Protein AF-A0A6L7MSJ6-F1 (afdb_monomer_lite)

Sequence (121 aa):
MSKCPEGAEPSFSTITRHAERRMRQRGLRDADVKLVKECGTVAPYGRVVLLDRDADREIREYKRRIQTLERLRGCVVVTDGTTVITCYRPVGKARRRTLRRKRTRDQWKRRPAKCRRDLSR

Foldseek 3Di:
DDDDDPDDPDPPPDDDPVNVVVCVVVVHDPVNVVCQSVQFDQDPPRDTGRDPVSVVVVVVVVVVVVVVCVVCPQWDFDDDVPRTPDIDHDDDPVSVVVPPDPPDDDDPPDDDDDDDDDDDD

Radius of gyration: 25.41 Å; chains: 1; bounding box: 58×40×65 Å

Structure (mmCIF, N/CA/C/O bac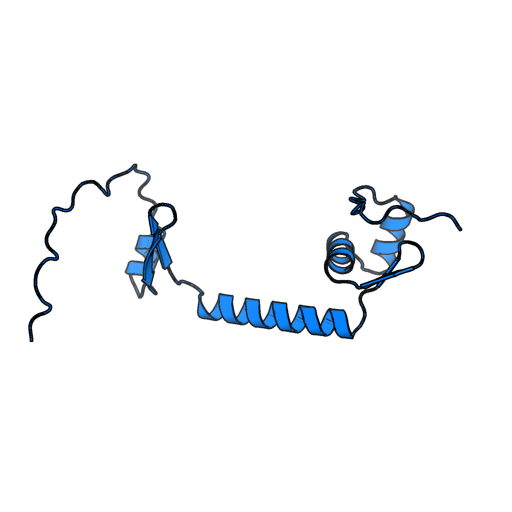kbone):
data_AF-A0A6L7MSJ6-F1
#
_entry.id   AF-A0A6L7MSJ6-F1
#
loop_
_atom_site.group_PDB
_atom_site.id
_atom_site.type_symbol
_atom_site.label_atom_id
_atom_site.label_alt_id
_atom_site.label_comp_id
_atom_site.label_asym_id
_atom_site.label_entity_id
_atom_site.label_seq_id
_atom_site.pdbx_PDB_ins_code
_atom_site.Cartn_x
_atom_site.Cartn_y
_atom_site.Cartn_z
_atom_site.occupancy
_atom_site.B_iso_or_equiv
_atom_site.auth_seq_id
_atom_site.auth_comp_id
_atom_site.auth_asym_id
_atom_site.auth_atom_id
_atom_site.pdbx_PDB_model_num
ATOM 1 N N . MET A 1 1 ? 32.886 -17.205 -14.723 1.00 43.12 1 MET A N 1
ATOM 2 C CA . MET A 1 1 ? 31.947 -17.486 -13.615 1.00 43.12 1 MET A CA 1
ATOM 3 C C . MET A 1 1 ? 32.266 -16.525 -12.484 1.00 43.12 1 MET A C 1
ATOM 5 O O . MET A 1 1 ? 33.195 -16.776 -11.733 1.00 43.12 1 MET A O 1
ATOM 9 N N . SER A 1 2 ? 31.542 -15.411 -12.401 1.00 41.88 2 SER A N 1
ATOM 10 C CA . SER A 1 2 ? 31.715 -14.412 -11.342 1.00 41.88 2 SER A CA 1
ATOM 11 C C . SER A 1 2 ? 30.351 -14.199 -10.704 1.00 41.88 2 SER A C 1
ATOM 13 O O . SER A 1 2 ? 29.420 -13.755 -11.371 1.00 41.88 2 SER A O 1
ATOM 15 N N . LYS A 1 3 ? 30.220 -14.622 -9.444 1.00 41.97 3 LYS A N 1
ATOM 16 C CA . LYS A 1 3 ? 29.016 -14.454 -8.627 1.00 41.97 3 LYS A CA 1
ATOM 17 C C . LYS A 1 3 ? 28.735 -12.957 -8.475 1.00 41.97 3 LYS A C 1
ATOM 19 O O . LYS A 1 3 ? 29.561 -12.233 -7.926 1.00 41.97 3 LYS A O 1
ATOM 24 N N . CYS A 1 4 ? 27.590 -12.497 -8.970 1.00 38.16 4 CYS A N 1
ATOM 25 C CA . CYS A 1 4 ? 27.048 -11.197 -8.592 1.00 38.16 4 CYS A CA 1
ATOM 26 C C . CYS A 1 4 ? 26.591 -11.283 -7.124 1.00 38.16 4 CYS A C 1
ATOM 28 O O . CYS A 1 4 ? 25.941 -12.270 -6.775 1.00 38.16 4 CYS A O 1
ATOM 30 N N . PRO A 1 5 ? 26.932 -10.311 -6.261 1.00 48.47 5 PRO A N 1
ATOM 31 C CA . PRO A 1 5 ? 26.471 -10.311 -4.882 1.00 48.47 5 PRO A CA 1
ATOM 32 C C . PRO A 1 5 ? 24.955 -10.084 -4.850 1.00 48.47 5 PRO A C 1
ATOM 34 O O . PRO A 1 5 ? 24.434 -9.082 -5.338 1.00 48.47 5 PRO A O 1
ATOM 37 N N . GLU A 1 6 ? 24.269 -11.074 -4.300 1.00 47.22 6 GLU A N 1
ATOM 38 C CA . GLU A 1 6 ? 22.845 -11.112 -3.998 1.00 47.22 6 GLU A CA 1
ATOM 39 C C . GLU A 1 6 ? 22.623 -10.274 -2.725 1.00 47.22 6 GLU A C 1
ATOM 41 O O . GLU A 1 6 ? 23.218 -10.574 -1.692 1.00 47.22 6 GLU A O 1
ATOM 46 N N . GLY A 1 7 ? 21.836 -9.191 -2.794 1.00 45.88 7 GLY A N 1
ATOM 47 C CA . GLY A 1 7 ? 21.378 -8.490 -1.579 1.00 45.88 7 GLY A CA 1
ATOM 48 C C . GLY A 1 7 ? 21.511 -6.964 -1.498 1.00 45.88 7 GLY A C 1
ATOM 49 O O . GLY A 1 7 ? 21.427 -6.430 -0.397 1.00 45.88 7 GLY A O 1
ATOM 50 N N . ALA A 1 8 ? 21.676 -6.230 -2.601 1.00 39.81 8 ALA A N 1
ATOM 51 C CA . ALA A 1 8 ? 21.501 -4.774 -2.585 1.00 39.81 8 ALA A CA 1
ATOM 52 C C . ALA A 1 8 ? 20.140 -4.406 -3.192 1.00 39.81 8 ALA A C 1
ATOM 54 O O . ALA A 1 8 ? 20.028 -4.262 -4.407 1.00 39.81 8 ALA A O 1
ATOM 55 N N . GLU A 1 9 ? 19.115 -4.271 -2.346 1.00 45.84 9 GLU A N 1
ATOM 56 C CA . GLU A 1 9 ? 17.846 -3.601 -2.670 1.00 45.84 9 GLU A CA 1
ATOM 57 C C . GLU A 1 9 ? 18.163 -2.218 -3.262 1.00 45.84 9 GLU A C 1
ATOM 59 O O . GLU A 1 9 ? 18.641 -1.338 -2.534 1.00 45.84 9 GLU A O 1
ATOM 64 N N . PRO A 1 10 ? 17.973 -1.978 -4.570 1.00 45.09 10 PRO A N 1
ATOM 65 C CA . PRO A 1 10 ? 18.439 -0.735 -5.135 1.00 45.09 10 PRO A CA 1
ATOM 66 C C . PRO A 1 10 ? 17.389 0.357 -4.913 1.00 45.09 10 PRO A C 1
ATOM 68 O O . PRO A 1 10 ? 16.389 0.476 -5.629 1.00 45.09 10 PRO A O 1
ATOM 71 N N . SER A 1 11 ? 17.648 1.201 -3.918 1.00 50.09 11 SER A N 1
ATOM 72 C CA . SER A 1 11 ? 16.938 2.454 -3.658 1.00 50.09 11 SER A CA 1
ATOM 73 C C . SER A 1 11 ? 17.263 3.498 -4.739 1.00 50.09 11 SER A C 1
ATOM 75 O O . SER A 1 11 ? 17.972 4.478 -4.529 1.00 50.09 11 SER A O 1
ATOM 77 N N . PHE A 1 12 ? 16.759 3.293 -5.959 1.00 55.41 12 PHE A N 1
ATOM 78 C CA . PHE A 1 12 ? 16.932 4.264 -7.042 1.00 55.41 12 PHE A CA 1
ATOM 79 C C . PHE A 1 12 ? 15.988 5.461 -6.856 1.00 55.41 12 PHE A C 1
ATOM 81 O O . PHE A 1 12 ? 14.847 5.436 -7.327 1.00 55.41 12 PHE A O 1
ATOM 88 N N . SER A 1 13 ? 16.483 6.509 -6.201 1.00 58.56 13 SER A N 1
ATOM 89 C CA . SER A 1 13 ? 15.762 7.772 -5.972 1.00 58.56 13 SER A CA 1
ATOM 90 C C . SER A 1 13 ? 15.862 8.779 -7.130 1.00 58.56 13 SER A C 1
ATOM 92 O O . SER A 1 13 ? 15.238 9.834 -7.063 1.00 58.56 13 SER A O 1
ATOM 94 N N . THR A 1 14 ? 16.610 8.485 -8.202 1.00 76.62 14 THR A N 1
ATOM 95 C CA . THR A 1 14 ? 16.879 9.454 -9.284 1.00 76.62 14 THR A CA 1
ATOM 96 C C . THR A 1 14 ? 16.246 9.023 -10.609 1.00 76.62 14 THR A C 1
ATOM 98 O O . THR A 1 14 ? 16.731 8.107 -11.273 1.00 76.62 14 THR A O 1
ATOM 101 N N . ILE A 1 15 ? 15.174 9.709 -11.021 1.00 81.19 15 ILE A N 1
ATOM 102 C CA . ILE A 1 15 ? 14.572 9.592 -12.360 1.00 81.19 15 ILE A CA 1
ATOM 103 C C . ILE A 1 15 ? 15.257 10.606 -13.285 1.00 81.19 15 ILE A C 1
ATOM 105 O O . ILE A 1 15 ? 15.384 11.782 -12.951 1.00 81.19 15 ILE A O 1
ATOM 109 N N . THR A 1 16 ? 15.716 10.172 -14.461 1.00 89.06 16 THR A N 1
ATOM 110 C CA . THR A 1 16 ? 16.317 11.091 -15.442 1.00 89.06 16 THR A CA 1
ATOM 111 C C . THR A 1 16 ? 15.237 11.910 -16.157 1.00 89.06 16 THR A C 1
ATOM 113 O O . THR A 1 16 ? 14.134 11.419 -16.393 1.00 89.06 16 THR A O 1
ATOM 116 N N . ARG A 1 17 ? 15.562 13.131 -16.609 1.00 87.06 17 ARG A N 1
ATOM 117 C CA . ARG A 1 17 ? 14.630 13.974 -17.395 1.00 87.06 17 ARG A CA 1
ATOM 118 C C . ARG A 1 17 ? 14.088 13.272 -18.648 1.00 87.06 17 ARG A C 1
ATOM 120 O O . ARG A 1 17 ? 12.943 13.497 -19.038 1.00 87.06 17 ARG A O 1
ATOM 127 N N . HIS A 1 18 ? 14.902 12.424 -19.289 1.00 90.44 18 HIS A N 1
ATOM 128 C CA . HIS A 1 18 ? 14.462 11.625 -20.435 1.00 90.44 18 HIS A CA 1
ATOM 129 C C . HIS A 1 18 ? 13.411 10.594 -20.015 1.00 90.44 18 HIS A C 1
ATOM 131 O O . HIS A 1 18 ? 12.366 10.503 -20.656 1.00 90.44 18 HIS A O 1
ATOM 137 N N . ALA A 1 19 ? 13.658 9.858 -18.926 1.00 84.81 19 ALA A N 1
ATOM 138 C CA . ALA A 1 19 ? 12.710 8.888 -18.389 1.00 84.81 19 ALA A CA 1
ATOM 139 C C . ALA A 1 19 ? 11.399 9.560 -17.957 1.00 84.81 19 ALA A C 1
ATOM 141 O O . ALA A 1 19 ? 10.334 9.091 -18.346 1.00 84.81 19 ALA A O 1
ATOM 142 N N . GLU A 1 20 ? 11.471 10.699 -17.263 1.00 88.69 20 GLU A N 1
ATOM 143 C CA . GLU A 1 20 ? 10.297 11.462 -16.829 1.00 88.69 20 GLU A CA 1
ATOM 144 C C . GLU A 1 20 ? 9.422 11.894 -18.016 1.00 88.69 20 GLU A C 1
ATOM 146 O O . GLU A 1 20 ? 8.227 11.595 -18.047 1.00 88.69 20 GLU A O 1
ATOM 151 N N . ARG A 1 21 ? 10.002 12.524 -19.054 1.00 91.56 21 ARG A N 1
ATOM 152 C CA . ARG A 1 21 ? 9.239 12.879 -20.268 1.00 91.56 21 ARG A CA 1
ATOM 153 C C . ARG A 1 21 ? 8.589 11.652 -20.903 1.00 91.56 21 ARG A C 1
ATOM 155 O O . ARG A 1 21 ? 7.424 11.706 -21.293 1.00 91.56 21 ARG A O 1
ATOM 162 N N . ARG A 1 22 ? 9.325 10.541 -20.982 1.00 91.69 22 ARG A N 1
ATOM 163 C CA . ARG A 1 22 ? 8.856 9.286 -21.584 1.00 91.69 22 ARG A CA 1
ATOM 164 C C . ARG A 1 22 ? 7.730 8.635 -20.771 1.00 91.69 22 ARG A C 1
ATOM 166 O O . ARG A 1 22 ? 6.851 8.009 -21.357 1.00 91.69 22 ARG A O 1
ATOM 173 N N . MET A 1 23 ? 7.757 8.768 -19.445 1.00 91.31 23 MET A N 1
ATOM 174 C CA . MET A 1 23 ? 6.690 8.331 -18.540 1.00 91.31 23 MET A CA 1
ATOM 175 C C . MET A 1 23 ? 5.431 9.163 -18.763 1.00 91.31 23 MET A C 1
ATOM 177 O O . MET A 1 23 ? 4.371 8.601 -19.034 1.00 91.31 23 MET A O 1
ATOM 181 N N . ARG A 1 24 ? 5.561 10.497 -18.761 1.00 90.94 24 ARG A N 1
ATOM 182 C CA . ARG A 1 24 ? 4.434 11.420 -18.970 1.00 90.94 24 ARG A CA 1
ATOM 183 C C . ARG A 1 24 ? 3.757 11.217 -20.322 1.00 90.94 24 ARG A C 1
ATOM 185 O O . ARG A 1 24 ? 2.534 11.182 -20.380 1.00 90.94 24 ARG A O 1
ATOM 192 N N . GLN A 1 25 ? 4.536 11.002 -21.385 1.00 95.25 25 GLN A N 1
ATOM 193 C CA . GLN A 1 25 ? 4.012 10.675 -22.719 1.00 95.25 25 GLN A CA 1
ATOM 194 C C . GLN A 1 25 ? 3.204 9.370 -22.757 1.00 95.25 25 GLN A C 1
ATOM 196 O O . GLN A 1 25 ? 2.367 9.202 -23.636 1.00 95.25 25 GLN A O 1
ATOM 201 N N . ARG A 1 26 ? 3.439 8.449 -21.815 1.00 90.88 26 ARG A N 1
ATOM 202 C CA . ARG A 1 26 ? 2.692 7.189 -21.678 1.00 90.88 26 ARG A CA 1
ATOM 203 C C . ARG A 1 26 ? 1.639 7.232 -20.572 1.00 90.88 26 ARG A C 1
ATOM 205 O O . ARG A 1 26 ? 1.130 6.189 -20.183 1.00 90.88 26 ARG A O 1
ATOM 212 N N . GLY A 1 27 ? 1.342 8.419 -20.043 1.00 91.25 27 GLY A N 1
ATOM 213 C CA . GLY A 1 27 ? 0.378 8.587 -18.958 1.00 91.25 27 GLY A CA 1
ATOM 214 C C . GLY A 1 27 ? 0.833 8.019 -17.610 1.00 91.25 27 GLY A C 1
ATOM 215 O O . GLY A 1 27 ? 0.011 7.923 -16.707 1.00 91.25 27 GLY A O 1
ATOM 216 N N . LEU A 1 28 ? 2.115 7.675 -17.451 1.00 90.69 28 LEU A N 1
ATOM 217 C CA . LEU A 1 28 ? 2.663 7.141 -16.205 1.00 90.69 28 LEU A CA 1
ATOM 218 C C . LEU A 1 28 ? 3.110 8.271 -15.273 1.00 90.69 28 LEU A C 1
ATOM 220 O O . LEU A 1 28 ? 3.730 9.256 -15.695 1.00 90.69 28 LEU A O 1
ATOM 224 N N . ARG A 1 29 ? 2.817 8.101 -13.986 1.00 89.62 29 ARG A N 1
ATOM 225 C CA . ARG A 1 29 ? 3.246 8.957 -12.880 1.00 89.62 29 ARG A CA 1
ATOM 226 C C . ARG A 1 29 ? 4.318 8.255 -12.052 1.00 89.62 29 ARG A C 1
ATOM 228 O O . ARG A 1 29 ? 4.447 7.034 -12.066 1.00 89.62 29 ARG A O 1
ATOM 235 N N . ASP A 1 30 ? 5.043 9.030 -11.258 1.00 86.06 30 ASP A N 1
ATOM 236 C CA . ASP A 1 30 ? 6.074 8.499 -10.358 1.00 86.06 30 ASP A CA 1
ATOM 237 C C . ASP A 1 30 ? 5.499 7.481 -9.362 1.00 86.06 30 ASP A C 1
ATOM 239 O O . ASP A 1 30 ? 6.134 6.470 -9.065 1.00 86.06 30 ASP A O 1
ATOM 243 N N . ALA A 1 31 ? 4.264 7.709 -8.900 1.00 86.62 31 ALA A N 1
ATOM 244 C CA . ALA A 1 31 ? 3.533 6.773 -8.048 1.00 86.62 31 ALA A CA 1
ATOM 245 C C . ALA A 1 31 ? 3.288 5.419 -8.736 1.00 86.62 31 ALA A C 1
ATOM 247 O O . ALA A 1 31 ? 3.385 4.384 -8.082 1.00 86.62 31 ALA A O 1
ATOM 248 N N . ASP A 1 32 ? 3.042 5.417 -10.049 1.00 89.06 32 ASP A N 1
ATOM 249 C CA . ASP A 1 32 ? 2.807 4.192 -10.818 1.00 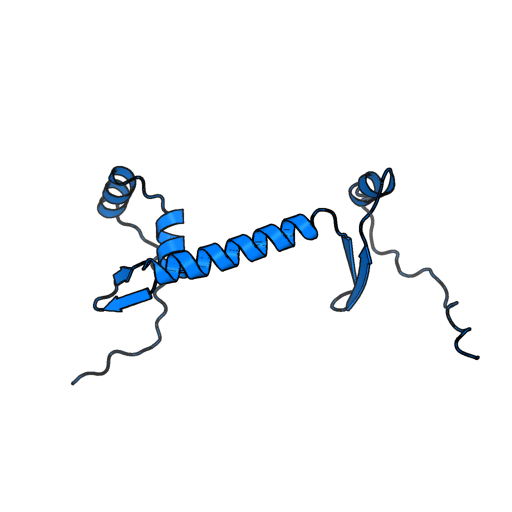89.06 32 ASP A CA 1
ATOM 250 C C . ASP A 1 32 ? 4.105 3.386 -10.946 1.00 89.06 32 ASP A C 1
ATOM 252 O O . ASP A 1 32 ? 4.110 2.172 -10.765 1.00 89.06 32 ASP A O 1
ATOM 256 N N . VAL A 1 33 ? 5.240 4.059 -11.177 1.00 88.31 33 VAL A N 1
ATOM 257 C CA . VAL A 1 33 ? 6.561 3.404 -11.220 1.00 88.31 33 VAL A CA 1
ATOM 258 C C . VAL A 1 33 ? 6.933 2.817 -9.864 1.00 88.31 33 VAL A C 1
ATOM 260 O O . VAL A 1 33 ? 7.485 1.718 -9.802 1.00 88.31 33 VAL A O 1
ATOM 263 N N . LYS A 1 34 ? 6.623 3.528 -8.776 1.00 88.81 34 LYS A N 1
ATOM 264 C CA . LYS A 1 34 ? 6.827 3.020 -7.420 1.00 88.81 34 LYS A CA 1
ATOM 265 C C . LYS A 1 34 ? 6.000 1.756 -7.175 1.00 88.81 34 LYS A C 1
ATOM 267 O O . LYS A 1 34 ? 6.556 0.767 -6.713 1.00 88.81 34 LYS A O 1
ATOM 272 N N . LEU A 1 35 ? 4.726 1.759 -7.564 1.00 89.62 35 LEU A N 1
ATOM 273 C CA . LEU A 1 35 ? 3.849 0.598 -7.419 1.00 89.62 35 LEU A CA 1
ATOM 274 C C . LEU A 1 35 ? 4.342 -0.601 -8.243 1.00 89.62 35 LEU A C 1
ATOM 276 O O . LEU A 1 35 ? 4.412 -1.714 -7.735 1.00 89.62 35 LEU A O 1
ATOM 280 N N . VAL A 1 36 ? 4.760 -0.377 -9.494 1.00 91.19 36 VAL A N 1
ATOM 281 C CA . VAL A 1 36 ? 5.344 -1.437 -10.336 1.00 91.19 36 VAL A CA 1
ATOM 282 C C . VAL A 1 36 ? 6.607 -2.020 -9.700 1.00 91.19 36 VAL A C 1
ATOM 284 O O . VAL A 1 36 ? 6.819 -3.224 -9.792 1.00 91.19 36 VAL A O 1
ATOM 287 N N . LYS A 1 37 ? 7.430 -1.199 -9.037 1.00 88.31 37 LYS A N 1
ATOM 288 C CA . LYS A 1 37 ? 8.615 -1.678 -8.313 1.00 88.31 37 LYS A CA 1
ATOM 289 C C . LYS A 1 37 ? 8.275 -2.500 -7.072 1.00 88.31 37 LYS A C 1
ATOM 291 O O . LYS A 1 37 ? 8.936 -3.501 -6.839 1.00 88.31 37 LYS A O 1
ATOM 296 N N . GLU A 1 38 ? 7.291 -2.071 -6.286 1.00 89.12 38 GLU A N 1
ATOM 297 C CA . GLU A 1 38 ? 6.893 -2.749 -5.043 1.00 89.12 38 GLU A CA 1
ATOM 298 C C . GLU A 1 38 ? 6.173 -4.079 -5.313 1.00 89.12 38 GLU A C 1
ATOM 300 O O . GLU A 1 38 ? 6.354 -5.043 -4.577 1.00 89.12 38 GLU A O 1
ATOM 305 N N . CYS A 1 39 ? 5.372 -4.136 -6.379 1.00 90.62 39 CYS A N 1
ATOM 306 C CA . CYS A 1 39 ? 4.473 -5.256 -6.654 1.00 90.62 39 CYS A CA 1
ATOM 307 C C . CYS A 1 39 ? 4.940 -6.188 -7.783 1.00 90.62 39 CYS A C 1
ATOM 309 O O . CYS A 1 39 ? 4.446 -7.312 -7.905 1.00 90.62 39 CYS A O 1
ATOM 311 N N . GLY A 1 40 ? 5.815 -5.705 -8.666 1.00 89.88 40 GLY A N 1
ATOM 312 C CA . GLY A 1 40 ? 6.213 -6.414 -9.877 1.00 89.88 40 GLY A CA 1
ATOM 313 C C . GLY A 1 40 ? 7.237 -7.518 -9.633 1.00 89.88 40 GLY A C 1
ATOM 314 O O . GLY A 1 40 ? 7.995 -7.509 -8.666 1.00 89.88 40 GLY A O 1
ATOM 315 N N . THR A 1 41 ? 7.300 -8.464 -10.566 1.00 91.25 41 THR A N 1
ATOM 316 C CA . THR A 1 41 ? 8.345 -9.488 -10.581 1.00 91.25 41 THR A CA 1
ATOM 317 C C . THR A 1 41 ? 9.650 -8.885 -11.113 1.00 91.25 41 THR A C 1
ATOM 319 O O . THR A 1 41 ? 9.683 -8.278 -12.191 1.00 91.25 41 THR A O 1
ATOM 322 N N . VAL A 1 42 ? 10.751 -9.088 -10.383 1.00 91.19 42 VAL A N 1
ATOM 323 C CA . VAL A 1 42 ? 12.098 -8.735 -10.852 1.00 91.19 42 VAL A CA 1
ATOM 324 C C . VAL A 1 42 ? 12.496 -9.681 -11.984 1.00 91.19 42 VAL A C 1
ATOM 326 O O . VAL A 1 42 ? 12.531 -10.899 -11.828 1.00 91.19 42 VAL A O 1
ATOM 329 N N . ALA A 1 43 ? 12.793 -9.105 -13.142 1.00 89.50 43 ALA A N 1
ATOM 330 C CA . ALA A 1 43 ? 13.244 -9.796 -14.335 1.00 89.50 43 ALA A CA 1
ATOM 331 C C . ALA A 1 43 ? 14.753 -9.568 -14.561 1.00 89.50 43 ALA A C 1
ATOM 333 O O . ALA A 1 43 ? 15.331 -8.597 -14.055 1.00 89.50 43 ALA A O 1
ATOM 334 N N . PRO A 1 44 ? 15.414 -10.419 -15.368 1.00 88.50 44 PRO A N 1
ATOM 335 C CA . PRO A 1 44 ? 16.827 -10.252 -15.684 1.00 88.50 44 PRO A CA 1
ATOM 336 C C . PRO A 1 44 ? 17.148 -8.871 -16.269 1.00 88.50 44 PRO A C 1
ATOM 338 O O . PRO A 1 44 ? 16.321 -8.264 -16.967 1.00 88.50 44 PRO A O 1
ATOM 341 N N . TYR A 1 45 ? 18.389 -8.430 -16.040 1.00 87.19 45 TYR A N 1
ATOM 342 C CA . TYR A 1 45 ? 18.935 -7.136 -16.472 1.00 87.19 45 TYR A CA 1
ATOM 343 C C . TYR A 1 45 ? 18.320 -5.917 -15.764 1.00 87.19 45 TYR A C 1
ATOM 345 O O . TYR A 1 45 ? 18.137 -4.868 -16.376 1.00 87.19 45 TYR A O 1
ATOM 353 N N . GLY A 1 46 ? 17.983 -6.053 -14.476 1.00 84.94 46 GLY A N 1
ATOM 354 C CA . GLY A 1 46 ? 17.505 -4.934 -13.650 1.00 84.94 46 GLY A CA 1
ATOM 355 C C . GLY A 1 46 ? 16.127 -4.408 -14.056 1.00 84.94 46 GLY A C 1
ATOM 356 O O . GLY A 1 46 ? 15.806 -3.245 -13.815 1.00 84.94 46 GLY A O 1
ATOM 357 N N . ARG A 1 47 ? 15.319 -5.246 -14.710 1.00 87.50 47 ARG A N 1
ATOM 358 C CA . ARG A 1 47 ? 13.963 -4.897 -15.133 1.00 87.50 47 ARG A CA 1
ATOM 359 C C . ARG A 1 47 ? 12.977 -5.327 -14.059 1.00 87.50 47 ARG A C 1
ATOM 361 O O . ARG A 1 47 ? 13.144 -6.377 -13.456 1.00 87.50 47 ARG A O 1
ATOM 368 N N . VAL A 1 48 ? 11.924 -4.547 -13.867 1.00 89.81 48 VAL A N 1
ATOM 369 C CA . VAL A 1 48 ? 10.771 -4.957 -13.062 1.00 89.81 48 VAL A CA 1
ATOM 370 C C . VAL A 1 48 ? 9.556 -4.932 -13.965 1.00 89.81 48 VAL A C 1
ATOM 372 O O . VAL A 1 48 ? 9.326 -3.947 -14.669 1.00 89.81 48 VAL A O 1
ATOM 375 N N . VAL A 1 49 ? 8.822 -6.039 -13.988 1.00 91.06 49 VAL A N 1
ATOM 376 C CA . VAL A 1 49 ? 7.639 -6.202 -14.829 1.00 91.06 49 VAL A CA 1
ATOM 377 C C . VAL A 1 49 ? 6.473 -6.570 -13.931 1.00 91.06 49 VAL A C 1
ATOM 379 O O . VAL A 1 49 ? 6.529 -7.552 -13.195 1.00 91.06 49 VAL A O 1
ATOM 382 N N . LEU A 1 50 ? 5.407 -5.780 -14.005 1.00 91.81 50 LEU A N 1
ATOM 383 C CA . LEU A 1 50 ? 4.144 -6.129 -13.378 1.00 91.81 50 LEU A CA 1
ATOM 384 C C . LEU A 1 50 ? 3.408 -7.096 -14.310 1.00 91.81 50 LEU A C 1
ATOM 386 O O . LEU A 1 50 ? 2.859 -6.677 -15.326 1.00 91.81 50 LEU A O 1
ATOM 390 N N . LEU A 1 51 ? 3.475 -8.392 -14.005 1.00 93.88 51 LEU A N 1
ATOM 391 C CA . LEU A 1 51 ? 2.764 -9.423 -14.761 1.00 93.88 51 LEU A CA 1
ATOM 392 C C . LEU A 1 51 ? 1.277 -9.418 -14.386 1.00 93.88 51 LEU A C 1
ATOM 394 O O . LEU A 1 51 ? 0.928 -9.041 -13.268 1.00 93.88 51 LEU A O 1
ATOM 398 N N . ASP A 1 52 ? 0.416 -9.943 -15.258 1.00 93.75 52 ASP A N 1
ATOM 399 C CA . ASP A 1 52 ? -1.029 -10.040 -14.986 1.00 93.75 52 ASP A CA 1
ATOM 400 C C . ASP A 1 52 ? -1.319 -10.790 -13.678 1.00 93.75 52 ASP A C 1
ATOM 402 O O . ASP A 1 52 ? -2.131 -10.357 -12.867 1.00 93.75 52 ASP A O 1
ATOM 406 N N . ARG A 1 53 ? -0.571 -11.868 -13.406 1.00 92.88 53 ARG A N 1
ATOM 407 C CA . ARG A 1 53 ? -0.675 -12.627 -12.147 1.00 92.88 53 ARG A CA 1
ATOM 408 C C . ARG A 1 53 ? -0.310 -11.803 -10.908 1.00 92.88 53 ARG A C 1
ATOM 410 O O . ARG A 1 53 ? -0.876 -12.032 -9.840 1.00 92.88 53 ARG A O 1
ATOM 417 N N . ASP A 1 54 ? 0.654 -10.890 -11.039 1.00 91.25 54 ASP A N 1
ATOM 418 C CA . ASP A 1 54 ? 1.086 -10.027 -9.941 1.00 91.25 54 ASP A CA 1
ATOM 419 C C . ASP A 1 54 ? 0.018 -8.960 -9.716 1.00 91.25 54 ASP A C 1
ATOM 421 O O . ASP A 1 54 ? -0.466 -8.808 -8.599 1.00 91.25 54 ASP A O 1
ATOM 425 N N . ALA A 1 55 ? -0.448 -8.318 -10.792 1.00 92.88 55 ALA A N 1
ATOM 426 C CA . ALA A 1 55 ? -1.555 -7.372 -10.738 1.00 92.88 55 ALA A CA 1
ATOM 427 C C . ALA A 1 55 ? -2.809 -7.997 -10.101 1.00 92.88 55 ALA A C 1
ATOM 429 O O . ALA A 1 55 ? -3.379 -7.421 -9.177 1.00 92.88 55 ALA A O 1
ATOM 430 N N . ASP A 1 56 ? -3.204 -9.201 -10.514 1.00 94.69 56 ASP A N 1
ATOM 431 C CA . ASP A 1 56 ? -4.344 -9.920 -9.944 1.00 94.69 56 ASP A CA 1
ATOM 432 C C . ASP A 1 56 ? -4.178 -10.214 -8.450 1.00 94.69 56 ASP A C 1
ATOM 434 O O . ASP A 1 56 ? -5.131 -10.068 -7.675 1.00 94.69 56 ASP A O 1
ATOM 438 N N . ARG A 1 57 ? -2.978 -10.637 -8.029 1.00 94.19 57 ARG A N 1
ATOM 439 C CA . ARG A 1 57 ? -2.661 -10.899 -6.619 1.00 94.19 57 ARG A CA 1
ATOM 440 C C . ARG A 1 57 ? -2.834 -9.631 -5.788 1.00 94.19 57 ARG A C 1
ATOM 442 O O . ARG A 1 57 ? -3.588 -9.650 -4.810 1.00 94.19 57 ARG A O 1
ATOM 449 N N . GLU A 1 58 ? -2.207 -8.538 -6.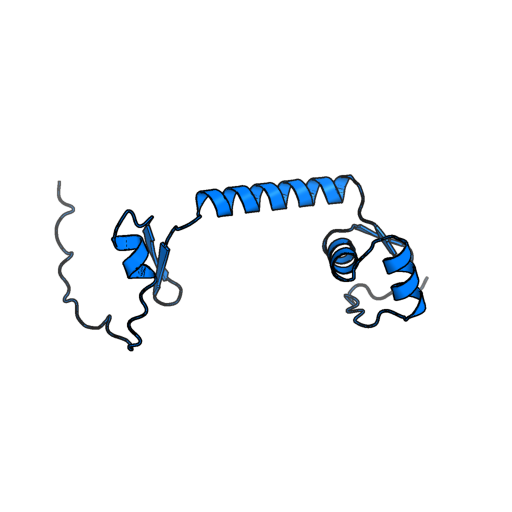211 1.00 95.44 58 GLU A N 1
ATOM 450 C CA . GLU A 1 58 ? -2.252 -7.264 -5.491 1.00 95.44 58 GLU A CA 1
ATOM 451 C C . GLU A 1 58 ? -3.657 -6.656 -5.500 1.00 95.44 58 GLU A C 1
ATOM 453 O O . GLU A 1 58 ? -4.156 -6.212 -4.468 1.00 95.44 58 GLU A O 1
ATOM 458 N N . ILE A 1 59 ? -4.372 -6.711 -6.629 1.00 95.31 59 ILE A N 1
ATOM 459 C CA . ILE A 1 59 ? -5.762 -6.244 -6.719 1.00 95.31 59 ILE A CA 1
ATOM 460 C C . ILE A 1 59 ? -6.650 -7.010 -5.732 1.00 95.31 59 ILE A C 1
ATOM 462 O O . ILE A 1 59 ? -7.484 -6.402 -5.053 1.00 95.31 59 ILE A O 1
ATOM 466 N N . ARG A 1 60 ? -6.493 -8.337 -5.617 1.00 96.00 60 ARG A N 1
ATOM 467 C CA . ARG A 1 60 ? -7.243 -9.139 -4.634 1.00 96.00 60 ARG A CA 1
ATOM 468 C C . ARG A 1 60 ? -6.895 -8.739 -3.205 1.00 96.00 60 ARG A C 1
ATOM 470 O O . ARG A 1 60 ? -7.785 -8.679 -2.355 1.00 96.00 60 ARG A O 1
ATOM 477 N N . GLU A 1 61 ? -5.629 -8.471 -2.914 1.00 95.06 61 GLU A N 1
ATOM 478 C CA . GLU A 1 61 ? -5.203 -8.006 -1.596 1.00 95.06 61 GLU A CA 1
ATOM 479 C C . GLU A 1 61 ? -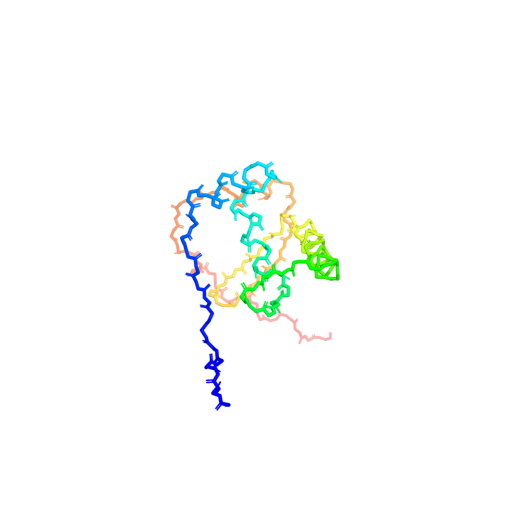5.766 -6.625 -1.255 1.00 95.06 61 GLU A C 1
ATOM 481 O O . GLU A 1 61 ? -6.418 -6.470 -0.217 1.00 95.06 61 GLU A O 1
ATOM 486 N N . TYR A 1 62 ? -5.635 -5.653 -2.157 1.00 95.31 62 TYR A N 1
ATOM 487 C CA . TYR A 1 62 ? -6.191 -4.320 -1.965 1.00 95.31 62 TYR A CA 1
ATOM 488 C C . TYR A 1 62 ? -7.707 -4.349 -1.811 1.00 95.31 62 TYR A C 1
ATOM 490 O O . TYR A 1 62 ? -8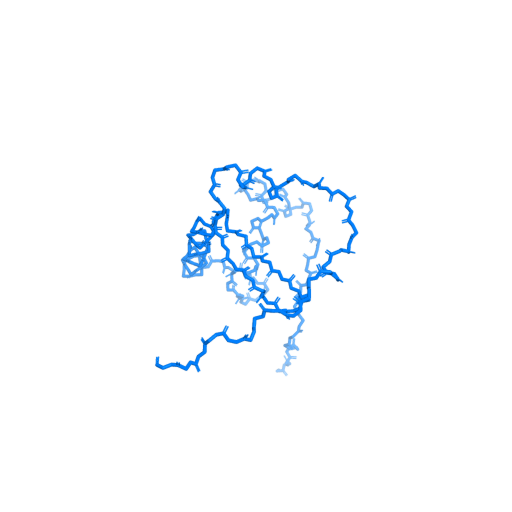.231 -3.700 -0.909 1.00 95.31 62 TYR A O 1
ATOM 498 N N . LYS A 1 63 ? -8.426 -5.155 -2.602 1.00 96.88 63 LYS A N 1
ATOM 499 C CA . LYS A 1 63 ? -9.878 -5.327 -2.432 1.00 96.88 63 LYS A CA 1
ATOM 500 C C . LYS A 1 63 ? -10.228 -5.885 -1.052 1.00 96.88 63 LYS A C 1
ATOM 502 O O . LYS A 1 63 ? -11.100 -5.331 -0.386 1.00 96.88 63 LYS A O 1
ATOM 507 N N . ARG A 1 64 ? -9.520 -6.918 -0.573 1.00 96.44 64 ARG A N 1
ATOM 508 C CA . ARG A 1 64 ? -9.707 -7.451 0.794 1.00 96.44 64 ARG A CA 1
ATOM 509 C C . ARG A 1 64 ? -9.430 -6.388 1.856 1.00 96.44 64 ARG A C 1
ATOM 511 O O . ARG A 1 64 ? -10.159 -6.285 2.849 1.00 96.44 64 ARG A O 1
ATOM 518 N N . ARG A 1 65 ? -8.398 -5.568 1.646 1.00 95.44 65 ARG A N 1
ATOM 519 C CA . ARG A 1 65 ? -8.049 -4.479 2.558 1.00 95.44 65 ARG A CA 1
ATOM 520 C C . ARG A 1 65 ? -9.121 -3.394 2.576 1.00 95.44 65 ARG A C 1
ATOM 522 O O . ARG A 1 65 ? -9.525 -2.989 3.663 1.00 95.44 65 ARG A O 1
ATOM 529 N N . ILE A 1 66 ? -9.619 -2.981 1.412 1.00 96.31 66 ILE A N 1
ATOM 530 C CA . ILE A 1 66 ? -10.718 -2.018 1.267 1.00 96.31 66 ILE A CA 1
ATOM 531 C C . ILE A 1 66 ? -11.966 -2.537 1.981 1.00 96.31 66 ILE A C 1
ATOM 533 O O . ILE A 1 66 ? -12.475 -1.847 2.858 1.00 96.31 66 ILE A O 1
ATOM 537 N N . GLN A 1 67 ? -12.386 -3.778 1.723 1.00 96.69 67 GLN A N 1
ATOM 538 C CA . GLN A 1 67 ? -13.535 -4.390 2.404 1.00 96.69 67 GLN A CA 1
ATOM 539 C C . GLN A 1 67 ? -13.357 -4.416 3.928 1.00 96.69 67 GLN A C 1
ATOM 541 O O . GLN A 1 67 ? -14.282 -4.135 4.691 1.00 96.69 67 GLN A O 1
ATOM 546 N N . THR A 1 68 ? -12.144 -4.717 4.397 1.00 94.69 68 THR A N 1
ATOM 547 C CA . THR A 1 68 ? -11.826 -4.684 5.828 1.00 94.69 68 THR A CA 1
ATOM 548 C C . THR A 1 68 ? -11.950 -3.269 6.389 1.00 94.69 68 THR A C 1
ATOM 550 O O . THR A 1 68 ? -12.538 -3.089 7.453 1.00 94.69 68 THR A O 1
ATOM 553 N N . LEU A 1 69 ? -11.437 -2.260 5.682 1.00 92.62 69 LEU A N 1
ATOM 554 C CA . LEU A 1 69 ? -11.536 -0.856 6.083 1.00 92.62 69 LEU A CA 1
ATOM 555 C C . LEU A 1 69 ? -12.981 -0.355 6.077 1.00 92.62 69 LEU A C 1
ATOM 557 O O . LEU A 1 69 ? -13.377 0.349 7.001 1.00 92.62 69 LEU A O 1
ATOM 561 N N . GLU A 1 70 ? -13.781 -0.746 5.090 1.00 92.88 70 GLU A N 1
ATOM 562 C CA . GLU A 1 70 ? -15.209 -0.436 5.022 1.00 92.88 70 GLU A CA 1
ATOM 563 C C . GLU A 1 70 ? -15.959 -1.052 6.202 1.00 92.88 70 GLU A C 1
ATOM 565 O O . GLU A 1 70 ? -16.666 -0.346 6.924 1.00 92.88 70 GLU A O 1
ATOM 570 N N . ARG A 1 71 ? -15.728 -2.344 6.476 1.00 92.00 71 ARG A N 1
ATOM 571 C CA . ARG A 1 71 ? -16.294 -3.032 7.642 1.00 92.00 71 ARG A CA 1
ATOM 572 C C . ARG A 1 71 ? -15.866 -2.369 8.948 1.00 92.00 71 ARG A C 1
ATOM 574 O O . ARG A 1 71 ? -16.665 -2.262 9.873 1.00 92.00 71 ARG A O 1
ATOM 581 N N . LEU A 1 72 ? -14.615 -1.931 9.059 1.00 90.44 72 LEU A N 1
ATOM 582 C CA . LEU A 1 72 ? -14.082 -1.293 10.265 1.00 90.44 72 LEU A CA 1
ATOM 583 C C . LEU A 1 72 ? -14.332 0.218 10.312 1.00 90.44 72 LEU A C 1
ATOM 585 O O . LEU A 1 72 ? -13.959 0.863 11.294 1.00 90.44 72 LEU A O 1
ATOM 589 N N . ARG A 1 73 ? -14.982 0.802 9.302 1.00 86.19 73 ARG A N 1
ATOM 590 C CA . ARG A 1 73 ? -15.197 2.245 9.217 1.00 86.19 73 ARG A CA 1
ATOM 591 C C . ARG A 1 73 ? -15.966 2.735 10.441 1.00 86.19 73 ARG A C 1
ATOM 593 O O . ARG A 1 73 ? -17.096 2.329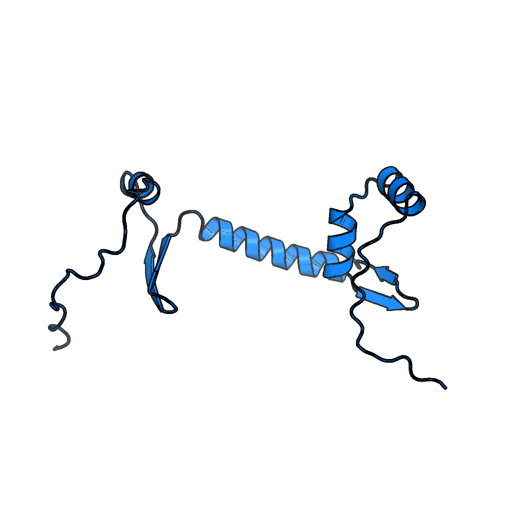 10.703 1.00 86.19 73 ARG A O 1
ATOM 600 N N . GLY A 1 74 ? -15.338 3.632 11.198 1.00 84.06 74 GLY A N 1
ATOM 601 C CA . GLY A 1 74 ? -15.907 4.176 12.431 1.00 84.06 74 GLY A CA 1
ATOM 602 C C . GLY A 1 74 ? -15.817 3.255 13.650 1.00 84.06 74 GLY A C 1
ATOM 603 O O . GLY A 1 74 ? -16.436 3.576 14.657 1.00 84.06 74 GLY A O 1
ATOM 604 N N . CYS A 1 75 ? -15.075 2.146 13.590 1.00 88.31 75 CYS A N 1
ATOM 605 C CA . CYS A 1 75 ? -14.678 1.387 14.775 1.00 88.31 75 CYS A CA 1
ATOM 606 C C . CYS A 1 75 ? -13.664 2.197 15.599 1.00 88.31 75 CYS A C 1
ATOM 608 O O . CYS A 1 75 ? -12.798 2.871 15.041 1.00 88.31 75 CYS A O 1
ATOM 610 N N . VAL A 1 76 ? -13.776 2.130 16.922 1.00 87.94 76 VAL A N 1
ATOM 611 C CA . VAL A 1 76 ? -12.855 2.758 17.870 1.00 87.94 76 VAL A CA 1
ATOM 612 C C . VAL A 1 76 ? -12.146 1.653 18.627 1.00 87.94 76 VAL A C 1
ATOM 614 O O . VAL A 1 76 ? -12.801 0.804 19.227 1.00 87.94 76 VAL A O 1
ATOM 617 N N . VAL A 1 77 ? -10.819 1.696 18.612 1.00 88.44 77 VAL A N 1
ATOM 618 C CA . VAL A 1 77 ? -9.955 0.830 19.414 1.00 88.44 77 VAL A CA 1
ATOM 619 C C . VAL A 1 77 ? -9.322 1.697 20.495 1.00 88.44 77 VAL A C 1
ATOM 621 O O . VAL A 1 77 ? -8.721 2.725 20.189 1.00 88.44 77 VAL A O 1
ATOM 624 N N . VAL A 1 78 ? -9.500 1.314 21.756 1.00 88.06 78 VAL A N 1
ATOM 625 C CA . VAL A 1 78 ? -8.872 1.957 22.913 1.00 88.06 78 VAL A CA 1
ATOM 626 C C . VAL A 1 78 ? -7.718 1.075 23.362 1.00 88.06 78 VAL A C 1
ATOM 628 O O . VAL A 1 78 ? -7.921 -0.098 23.679 1.00 88.06 78 VAL A O 1
ATOM 631 N N . THR A 1 79 ? -6.521 1.647 23.392 1.00 92.25 79 THR A N 1
ATOM 632 C CA . THR A 1 79 ? -5.280 0.963 23.765 1.00 92.25 79 THR A CA 1
ATOM 633 C C . THR A 1 79 ? -4.649 1.623 24.984 1.00 92.25 79 THR A C 1
ATOM 635 O O . THR A 1 79 ? -4.723 2.843 25.132 1.00 92.25 79 THR A O 1
ATOM 638 N N . ASP A 1 80 ? -3.997 0.823 25.822 1.00 89.69 80 ASP A N 1
ATOM 639 C CA . ASP A 1 80 ? -3.087 1.277 26.876 1.00 89.69 80 ASP A CA 1
ATOM 640 C C . ASP A 1 80 ? -1.714 0.646 26.636 1.00 89.69 80 ASP A C 1
ATOM 642 O O . ASP A 1 80 ? -1.537 -0.572 26.727 1.00 89.69 80 ASP A O 1
ATOM 646 N N . GLY A 1 81 ? -0.766 1.478 26.198 1.00 87.75 81 GLY A N 1
ATOM 647 C CA . GLY A 1 81 ? 0.519 1.027 25.671 1.00 87.75 81 GLY A CA 1
ATOM 648 C C . GLY A 1 81 ? 0.347 0.041 24.511 1.00 87.75 81 GLY A C 1
ATOM 649 O O . GLY A 1 81 ? -0.165 0.395 23.449 1.00 87.75 81 GLY A O 1
ATOM 650 N N . THR A 1 82 ? 0.775 -1.203 24.728 1.00 89.06 82 THR A N 1
ATOM 651 C CA . THR A 1 82 ? 0.686 -2.320 23.772 1.00 89.06 82 THR A CA 1
ATOM 652 C C . THR A 1 82 ? -0.590 -3.151 23.914 1.00 89.06 82 THR A C 1
ATOM 654 O O . THR A 1 82 ? -0.848 -4.023 23.085 1.00 89.06 82 THR A O 1
ATOM 657 N N . THR A 1 83 ? -1.397 -2.902 24.949 1.00 87.62 83 THR A N 1
ATOM 658 C CA . THR A 1 83 ? -2.584 -3.707 25.250 1.00 87.62 83 THR A CA 1
ATOM 659 C C . THR A 1 83 ? -3.832 -3.056 24.672 1.00 87.62 83 THR A C 1
ATOM 661 O O . THR A 1 83 ? -4.117 -1.882 24.912 1.00 87.62 83 THR A O 1
ATOM 664 N N . VAL A 1 84 ? -4.624 -3.830 23.933 1.00 89.75 84 VAL A N 1
ATOM 665 C CA . VAL A 1 84 ? -5.960 -3.406 23.502 1.00 89.75 84 VAL A CA 1
ATOM 666 C C . VAL A 1 84 ? -6.923 -3.579 24.673 1.00 89.75 84 VAL A C 1
ATOM 668 O O . VAL A 1 84 ? -7.169 -4.699 25.108 1.00 89.75 84 VAL A O 1
ATOM 671 N N . ILE A 1 85 ? -7.481 -2.476 25.176 1.00 92.69 85 ILE A N 1
ATOM 672 C CA . ILE A 1 85 ? -8.471 -2.509 26.261 1.00 92.69 85 ILE A CA 1
ATOM 673 C C . ILE A 1 85 ? -9.851 -2.855 25.702 1.00 92.69 85 ILE A C 1
ATOM 675 O O . ILE A 1 85 ? -10.549 -3.710 26.239 1.00 92.69 85 ILE A O 1
ATOM 679 N N . THR A 1 86 ? -10.293 -2.152 24.654 1.00 88.62 86 THR A N 1
ATOM 680 C CA . THR A 1 86 ? -11.633 -2.366 24.091 1.00 88.62 86 THR A CA 1
ATOM 681 C C . THR A 1 86 ? -11.746 -1.907 22.642 1.00 88.62 86 THR A C 1
ATOM 683 O O . THR A 1 86 ? -11.058 -0.980 22.213 1.00 88.62 86 THR A O 1
ATOM 686 N N . CYS A 1 87 ? -12.662 -2.532 21.904 1.00 89.31 87 CYS A N 1
ATOM 687 C CA . CYS A 1 87 ? -13.026 -2.189 20.536 1.00 89.31 87 CYS A CA 1
ATOM 688 C C . CYS A 1 87 ? -14.547 -2.057 20.449 1.00 89.31 87 CYS A C 1
ATOM 690 O O . CYS A 1 87 ? -15.264 -2.979 20.832 1.00 89.31 87 CYS A O 1
ATOM 692 N N . TYR A 1 88 ? -15.058 -0.943 19.929 1.00 86.88 88 TYR A N 1
ATOM 693 C CA . TYR A 1 88 ? -16.504 -0.751 19.791 1.00 86.88 88 TYR A CA 1
ATOM 694 C C . TYR A 1 88 ? -16.860 0.177 18.629 1.00 86.88 88 TYR A C 1
ATOM 696 O O . TYR A 1 88 ? -16.039 0.957 18.145 1.00 86.88 88 TYR A O 1
ATOM 704 N N . ARG A 1 89 ? -18.121 0.119 18.183 1.00 87.50 89 ARG A N 1
ATOM 705 C CA . ARG A 1 89 ? -18.667 1.024 17.164 1.00 87.50 89 ARG A CA 1
ATOM 706 C C . ARG A 1 89 ? -19.594 2.058 17.825 1.00 87.50 89 ARG A C 1
ATOM 708 O O . ARG A 1 89 ? -20.698 1.696 18.226 1.00 87.50 89 ARG A O 1
ATOM 715 N N . PRO A 1 90 ? -19.190 3.336 17.965 1.00 80.88 90 PRO A N 1
ATOM 716 C CA . PRO A 1 90 ? -20.035 4.368 18.554 1.00 80.88 90 PRO A CA 1
ATOM 717 C C . PRO A 1 90 ? -21.243 4.684 17.662 1.00 80.88 90 PRO A C 1
ATOM 719 O O . PRO A 1 90 ? -21.096 4.994 16.479 1.00 80.88 90 PRO A O 1
ATOM 722 N N . VAL A 1 91 ? -22.436 4.698 18.256 1.00 76.69 91 VAL A N 1
ATOM 723 C CA . VAL A 1 91 ? -23.693 5.099 17.602 1.00 76.69 91 VAL A CA 1
ATOM 724 C C . VAL A 1 91 ? -24.143 6.501 18.045 1.00 76.69 91 VAL A C 1
ATOM 726 O O . VAL A 1 91 ? -23.818 6.973 19.138 1.00 76.69 91 VAL A O 1
ATOM 729 N N . GLY A 1 92 ? -24.880 7.204 17.179 1.00 70.88 92 GLY A N 1
ATOM 730 C CA . GLY A 1 92 ? -25.553 8.469 17.506 1.00 70.88 92 GLY A CA 1
ATOM 731 C C . GLY A 1 92 ? -24.639 9.577 18.060 1.00 70.88 92 GLY A C 1
ATOM 732 O O . GLY A 1 92 ? -23.599 9.912 17.486 1.00 70.88 92 GLY A O 1
ATOM 733 N N . LYS A 1 93 ? -25.036 10.177 19.194 1.00 59.62 93 LYS A N 1
ATOM 734 C CA . LYS A 1 93 ? -24.335 11.314 19.831 1.00 59.62 93 LYS A CA 1
ATOM 735 C C . LYS A 1 93 ? -22.930 10.954 20.348 1.00 59.62 93 LYS A C 1
ATOM 737 O O . LYS A 1 93 ? -22.103 11.856 20.491 1.00 59.62 93 LYS A O 1
ATOM 742 N N . ALA A 1 94 ? -22.637 9.671 20.591 1.00 61.22 94 ALA A N 1
ATOM 743 C CA . ALA A 1 94 ? -21.325 9.213 21.059 1.00 61.22 94 ALA A CA 1
ATOM 744 C C . ALA A 1 94 ? -20.234 9.415 19.995 1.00 61.22 94 ALA A C 1
ATOM 746 O O . ALA A 1 94 ? -19.159 9.914 20.315 1.00 61.22 94 ALA A O 1
ATOM 747 N N . ARG A 1 95 ? -20.549 9.172 18.714 1.00 65.44 95 ARG A N 1
ATOM 748 C CA . ARG A 1 95 ? -19.610 9.343 17.588 1.00 65.44 95 ARG A CA 1
ATOM 749 C C . ARG A 1 95 ? -19.084 10.780 17.463 1.00 65.44 95 ARG A C 1
ATOM 751 O O . ARG A 1 95 ? -17.909 10.987 17.181 1.00 65.44 95 ARG A O 1
ATOM 758 N N . ARG A 1 96 ? -19.936 11.784 17.719 1.00 61.50 96 ARG A N 1
ATOM 759 C CA . ARG A 1 96 ? -19.545 13.211 17.716 1.00 61.50 96 ARG A CA 1
ATOM 760 C C . ARG A 1 96 ? -18.693 13.596 18.931 1.00 61.50 96 ARG A C 1
ATOM 762 O O . ARG A 1 96 ? -17.905 14.533 18.845 1.00 61.50 96 ARG A O 1
ATOM 769 N N . ARG A 1 97 ? -18.854 12.899 20.063 1.00 60.22 97 ARG A N 1
ATOM 770 C CA . ARG A 1 97 ? -18.085 13.147 21.294 1.00 60.22 97 ARG A CA 1
ATOM 771 C C . ARG A 1 97 ? -16.681 12.548 21.227 1.00 60.22 97 ARG A C 1
ATOM 773 O O . ARG A 1 97 ? -15.765 13.199 21.709 1.00 60.22 97 ARG A O 1
ATOM 780 N N . THR A 1 98 ? -16.493 11.398 20.573 1.00 60.81 98 THR A N 1
ATOM 781 C CA . THR A 1 98 ? -15.169 10.762 20.413 1.00 60.81 98 THR A CA 1
ATOM 782 C C . THR A 1 98 ? -14.167 11.656 19.670 1.00 60.81 98 THR A C 1
ATOM 784 O O . THR A 1 98 ? -12.992 11.677 20.013 1.00 60.81 98 THR A O 1
ATOM 787 N N . LEU A 1 99 ? -14.628 12.439 18.686 1.00 60.88 99 LEU A N 1
ATOM 788 C CA . LEU A 1 99 ? -13.785 13.368 17.915 1.00 60.88 99 LEU A CA 1
ATOM 789 C C . LEU A 1 99 ? -13.603 14.738 18.592 1.00 60.88 99 LEU A C 1
ATOM 791 O O . LEU A 1 99 ? -12.736 15.518 18.197 1.00 60.88 99 LEU A O 1
ATOM 795 N N . ARG A 1 100 ? -14.418 15.061 19.607 1.00 59.09 100 ARG A N 1
ATOM 796 C CA . ARG A 1 100 ? -14.314 16.322 20.351 1.00 59.09 100 ARG A CA 1
ATOM 797 C C . ARG A 1 100 ? -13.146 16.235 21.327 1.00 59.09 100 ARG A C 1
ATOM 799 O O . ARG A 1 100 ? -13.295 15.875 22.490 1.00 59.09 100 ARG A O 1
ATOM 806 N N . ARG A 1 101 ? -11.976 16.616 20.824 1.00 47.03 101 ARG A N 1
ATOM 807 C CA . ARG A 1 101 ? -10.743 16.863 21.572 1.00 47.03 101 ARG A CA 1
ATOM 808 C C . ARG A 1 101 ? -11.021 17.796 22.764 1.00 47.03 101 ARG A C 1
ATOM 810 O O . ARG A 1 101 ? -11.067 19.011 22.597 1.00 47.03 101 ARG A O 1
ATOM 817 N N . LYS A 1 102 ? -11.155 17.257 23.982 1.00 44.88 102 LYS A N 1
ATOM 818 C CA . LYS A 1 102 ? -10.697 17.995 25.165 1.00 44.88 102 LYS A CA 1
ATOM 819 C C . LYS A 1 102 ? -9.190 17.802 25.213 1.00 44.88 102 LYS A C 1
ATOM 821 O O . LYS A 1 102 ? -8.683 16.696 25.359 1.00 44.88 102 LYS A O 1
ATOM 826 N N . ARG A 1 103 ? -8.485 18.894 24.956 1.00 50.53 103 ARG A N 1
ATOM 827 C CA . ARG A 1 103 ? -7.034 19.003 24.991 1.00 50.53 103 ARG A CA 1
ATOM 828 C C . ARG A 1 103 ? -6.596 18.910 26.455 1.00 50.53 103 ARG A C 1
ATOM 830 O O . ARG A 1 103 ? -6.355 19.948 27.040 1.00 50.53 103 ARG A O 1
ATOM 837 N N . THR A 1 104 ? -6.535 17.717 27.051 1.00 44.53 104 THR A N 1
ATOM 838 C CA . THR A 1 104 ? -5.933 17.555 28.386 1.00 44.53 104 THR A CA 1
ATOM 839 C C . THR A 1 104 ? -5.560 16.106 28.712 1.00 44.53 104 THR A C 1
ATOM 841 O O . THR A 1 104 ? -6.421 15.259 28.916 1.00 44.53 104 THR A O 1
ATOM 844 N N . ARG A 1 105 ? -4.239 15.886 28.750 1.00 41.97 105 ARG A N 1
ATOM 845 C CA . ARG A 1 105 ? -3.437 15.305 29.843 1.00 41.97 105 ARG A CA 1
ATOM 846 C C . ARG A 1 105 ? -4.074 14.162 30.645 1.00 41.97 105 ARG A C 1
ATOM 848 O O . ARG A 1 105 ? -4.973 14.397 31.446 1.00 41.97 105 ARG A O 1
ATOM 855 N N . ASP A 1 106 ? -3.510 12.967 30.470 1.00 50.22 106 ASP A N 1
ATOM 856 C CA . ASP A 1 106 ? -3.313 11.933 31.496 1.00 50.22 106 ASP A CA 1
ATOM 857 C C . ASP A 1 106 ? -4.252 11.992 32.710 1.00 50.22 106 ASP A C 1
ATOM 859 O O . ASP A 1 106 ? -3.874 12.470 33.778 1.00 50.22 106 ASP A O 1
ATOM 863 N N . GLN A 1 107 ? -5.468 11.459 32.591 1.00 50.12 107 GLN A N 1
ATOM 864 C CA . GLN A 1 107 ? -6.309 11.165 33.759 1.00 50.12 107 GLN A CA 1
ATOM 865 C C . GLN A 1 107 ? -7.072 9.849 33.585 1.00 50.12 107 GLN A C 1
ATOM 867 O O . GLN A 1 107 ? -8.296 9.801 33.618 1.00 50.12 107 GLN A O 1
ATOM 872 N N . TRP A 1 108 ? -6.335 8.748 33.441 1.00 46.72 108 TRP A N 1
ATOM 873 C CA . TRP A 1 108 ? -6.860 7.407 33.738 1.00 46.72 108 TRP A CA 1
ATOM 874 C C . TRP A 1 108 ? -6.607 6.991 35.206 1.00 46.72 108 TRP A C 1
ATOM 876 O O . TRP A 1 108 ? -7.249 6.079 35.717 1.00 46.72 108 TRP A O 1
ATOM 886 N N . LYS A 1 109 ? -5.763 7.714 35.961 1.00 41.31 109 LYS A N 1
ATOM 887 C CA . LYS A 1 109 ? -5.369 7.364 37.346 1.00 41.31 109 LYS A CA 1
ATOM 888 C C . LYS A 1 109 ? -6.448 7.529 38.439 1.00 41.31 109 LYS A C 1
ATOM 890 O O . LYS A 1 109 ? -6.106 7.621 39.613 1.00 41.31 109 LYS A O 1
ATOM 895 N N . ARG A 1 110 ? -7.747 7.558 38.123 1.00 42.47 110 ARG A N 1
ATOM 896 C CA . ARG A 1 110 ? -8.809 7.631 39.148 1.00 42.47 110 ARG A CA 1
ATOM 897 C C . ARG A 1 110 ? -10.035 6.792 38.796 1.00 42.47 110 ARG A C 1
ATOM 899 O O . ARG A 1 110 ? -11.116 7.336 38.597 1.00 42.47 110 ARG A O 1
ATOM 906 N N . ARG A 1 111 ? -9.903 5.463 38.783 1.00 39.56 111 ARG A N 1
ATOM 907 C CA . ARG A 1 111 ? -11.046 4.578 39.077 1.00 39.56 111 ARG A CA 1
ATOM 908 C C . ARG A 1 111 ? -10.603 3.472 40.042 1.00 39.56 111 ARG A C 1
ATOM 910 O O . ARG A 1 111 ? -9.705 2.712 39.695 1.00 39.56 111 ARG A O 1
ATOM 917 N N . PRO A 1 112 ? -11.174 3.405 41.258 1.00 41.28 112 PRO A N 1
ATOM 918 C CA . PRO A 1 112 ? -10.818 2.382 42.232 1.00 41.28 112 PRO A CA 1
ATOM 919 C C . PRO A 1 112 ? -11.322 1.000 41.800 1.00 41.28 112 PRO A C 1
ATOM 921 O O . PRO A 1 112 ? -12.359 0.868 41.147 1.00 41.28 112 PRO A O 1
ATOM 924 N N . ALA A 1 113 ? -10.563 -0.018 42.206 1.00 49.97 113 ALA A N 1
ATOM 925 C CA . ALA A 1 113 ? -10.778 -1.435 41.954 1.00 49.97 113 ALA A CA 1
ATOM 926 C C . ALA A 1 113 ? -12.151 -1.916 42.449 1.00 49.97 113 ALA A C 1
ATOM 928 O O . ALA A 1 113 ? -12.336 -2.142 43.643 1.00 49.97 113 ALA A O 1
ATOM 929 N N . LYS A 1 114 ? -13.115 -2.094 41.538 1.00 43.94 114 LYS A N 1
ATOM 930 C CA . LYS A 1 114 ? -14.383 -2.787 41.819 1.00 43.94 114 LYS A CA 1
ATOM 931 C C . LYS A 1 114 ? -14.871 -3.575 40.598 1.00 43.94 114 LYS A C 1
ATOM 933 O O . LYS A 1 114 ? -15.927 -3.280 40.062 1.00 43.94 114 LYS A O 1
ATOM 938 N N . CYS A 1 115 ? -14.090 -4.571 40.184 1.00 34.78 115 CYS A N 1
ATOM 939 C CA . CYS A 1 115 ? -14.571 -5.726 39.415 1.00 34.78 115 CYS A CA 1
ATOM 940 C C . CYS A 1 115 ? -13.923 -6.996 39.999 1.00 34.78 115 CYS A C 1
ATOM 942 O O . CYS A 1 115 ? -13.068 -7.625 39.384 1.00 34.78 115 CYS A O 1
ATOM 944 N N . ARG A 1 116 ? -14.265 -7.315 41.251 1.00 42.72 116 ARG A N 1
ATOM 945 C CA . ARG A 1 116 ? -14.156 -8.664 41.831 1.00 42.72 116 ARG A CA 1
ATOM 946 C C . ARG A 1 116 ? -15.563 -9.019 42.308 1.00 42.72 116 ARG A C 1
ATOM 948 O O . ARG A 1 116 ? -16.107 -8.211 43.062 1.00 42.72 116 ARG A O 1
ATOM 955 N N . ARG A 1 117 ? -16.050 -10.212 41.927 1.00 39.44 117 ARG A N 1
ATOM 956 C CA . ARG A 1 117 ? -17.446 -10.724 41.936 1.00 39.44 117 ARG A CA 1
ATOM 957 C C . ARG A 1 117 ? -18.134 -10.435 40.592 1.00 39.44 117 ARG A C 1
ATOM 959 O O . ARG A 1 117 ? -18.195 -9.278 40.210 1.00 39.44 117 ARG A O 1
ATOM 966 N N . ASP A 1 118 ? -18.497 -11.401 39.747 1.00 37.91 118 ASP A N 1
ATOM 967 C CA . ASP A 1 118 ? -18.999 -12.755 40.005 1.00 37.91 118 ASP A CA 1
ATOM 968 C C . ASP A 1 118 ? -18.570 -13.750 38.907 1.00 37.91 118 ASP A C 1
ATOM 970 O O . ASP A 1 118 ? -18.877 -13.572 37.732 1.00 37.91 118 ASP A O 1
ATOM 974 N N . LEU A 1 119 ? -17.879 -14.817 39.309 1.00 42.16 119 LEU A N 1
ATOM 975 C CA . LEU A 1 119 ? -17.794 -16.092 38.589 1.00 42.16 119 LEU A CA 1
ATOM 976 C C . LEU A 1 119 ? -17.955 -17.175 39.655 1.00 42.16 119 LEU A C 1
ATOM 978 O O . LEU A 1 119 ? -16.987 -17.744 40.153 1.00 42.16 119 LEU A O 1
ATOM 982 N N . SER A 1 120 ? -19.196 -17.364 40.087 1.00 37.97 120 SER A N 1
ATOM 983 C CA . SER A 1 120 ? -19.597 -18.471 40.948 1.00 37.97 120 SER A CA 1
ATOM 984 C C . SER A 1 120 ? -21.091 -18.726 40.782 1.00 37.97 120 SER A C 1
ATOM 986 O O . SER A 1 120 ? -21.890 -18.262 41.595 1.00 37.97 120 SER A O 1
ATOM 988 N N . ARG A 1 121 ? -21.449 -19.423 39.703 1.00 37.38 121 ARG A N 1
ATOM 989 C CA . ARG A 1 121 ? -22.286 -20.635 39.683 1.00 37.38 121 ARG A CA 1
ATOM 990 C C . ARG A 1 121 ? -22.617 -21.023 38.251 1.00 37.38 121 ARG A C 1
ATOM 992 O O . ARG A 1 121 ? -22.979 -20.115 37.475 1.00 37.38 121 ARG A O 1
#

Secondary structure (DSSP, 8-state):
--PPPS----------HHHHHHHHHTT--HHHHHHHHHHSEEETTTEEE--HHHHHHHHHHHHHHHHHHHHHTT-EEEEETTEEEEEE---THHHHHHT---------S------------

pLDDT: mean 75.18, std 21.02, range [34.78, 96.88]